Protein AF-A0A3C1S6D3-F1 (afdb_monomer_lite)

Radius of gyration: 15.64 Å; chains: 1; bounding box: 43×34×38 Å

Sequence (122 aa):
MTETNISRMVIAMLHTGQSLKSSDIAGSLSQSLGWPVSVRDISAILSKISDKSKCDLGYFIVKVRQGNAFIYGLAKEALLLSEDQVYELTLKTGGYTLNQAISDFPELAQYIPRTPAPKFKI

Structure (mmCIF, N/CA/C/O backbone):
data_AF-A0A3C1S6D3-F1
#
_entry.id   AF-A0A3C1S6D3-F1
#
loop_
_atom_site.group_PDB
_atom_site.id
_atom_site.type_symbol
_atom_site.label_atom_id
_atom_site.label_alt_id
_atom_site.label_comp_id
_atom_site.label_asym_id
_atom_site.label_entity_id
_atom_site.label_seq_id
_atom_site.pdbx_PDB_ins_code
_atom_site.Cartn_x
_atom_site.Cartn_y
_atom_site.Cartn_z
_atom_site.occupancy
_atom_site.B_iso_or_equiv
_atom_site.auth_seq_id
_atom_site.auth_comp_id
_atom_site.auth_asym_id
_atom_site.auth_atom_id
_atom_site.pdbx_PDB_model_num
ATOM 1 N N . MET A 1 1 ? -5.249 -8.713 -17.618 1.00 44.81 1 MET A N 1
ATOM 2 C CA . MET A 1 1 ? -4.901 -9.414 -16.357 1.00 44.81 1 MET A CA 1
ATOM 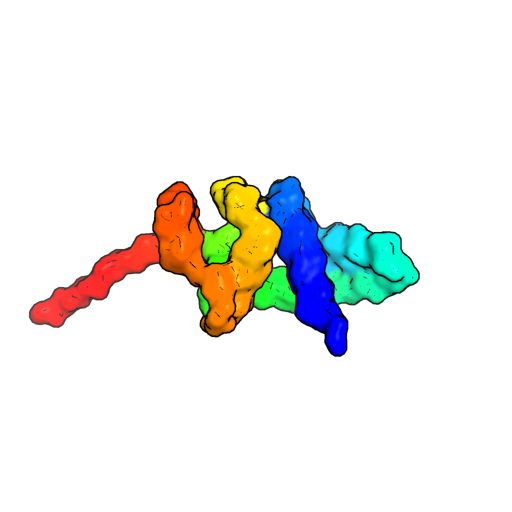3 C C . MET A 1 1 ? -3.596 -8.876 -15.741 1.00 44.81 1 MET A C 1
ATOM 5 O O . MET A 1 1 ? -2.831 -9.644 -15.182 1.00 44.81 1 MET A O 1
ATOM 9 N N . THR A 1 2 ? -3.305 -7.572 -15.817 1.00 59.53 2 THR A N 1
ATOM 10 C CA . THR A 1 2 ? -1.947 -7.043 -15.543 1.00 59.53 2 THR A CA 1
ATOM 11 C C . THR A 1 2 ? -1.883 -6.041 -14.384 1.00 59.53 2 THR A C 1
ATOM 13 O O . THR A 1 2 ? -0.942 -6.084 -13.601 1.00 59.53 2 THR A O 1
ATOM 16 N N . GLU A 1 3 ? -2.896 -5.192 -14.193 1.00 59.16 3 GLU A N 1
ATOM 17 C CA . GLU A 1 3 ? -2.851 -4.122 -13.175 1.00 59.16 3 GLU A CA 1
ATOM 18 C C . GLU A 1 3 ? -3.002 -4.637 -11.730 1.00 59.16 3 GLU A C 1
ATOM 20 O O . GLU A 1 3 ? -2.287 -4.199 -10.827 1.00 59.16 3 GLU A O 1
ATOM 25 N N . THR A 1 4 ? -3.894 -5.608 -11.508 1.00 63.19 4 THR A N 1
ATOM 26 C CA . THR A 1 4 ? -4.149 -6.207 -10.185 1.00 63.19 4 THR A CA 1
ATOM 27 C C . THR A 1 4 ? -2.922 -6.942 -9.645 1.00 63.19 4 THR A C 1
ATOM 29 O O . THR A 1 4 ? -2.642 -6.888 -8.451 1.00 63.19 4 THR A O 1
ATOM 32 N N . ASN A 1 5 ? -2.157 -7.584 -10.533 1.00 84.69 5 ASN A N 1
ATOM 33 C CA . ASN A 1 5 ? -0.953 -8.319 -10.160 1.00 84.69 5 ASN A CA 1
ATOM 34 C C . ASN A 1 5 ? 0.165 -7.352 -9.730 1.00 84.69 5 ASN A C 1
ATOM 36 O O . ASN A 1 5 ? 0.683 -7.476 -8.624 1.00 84.69 5 ASN A O 1
ATOM 40 N N . ILE A 1 6 ? 0.428 -6.306 -10.525 1.00 90.88 6 ILE A N 1
ATOM 41 C CA . ILE A 1 6 ? 1.425 -5.278 -10.186 1.00 90.88 6 ILE A CA 1
ATOM 42 C C . ILE A 1 6 ? 1.042 -4.540 -8.898 1.00 90.88 6 ILE A C 1
ATOM 44 O O . ILE A 1 6 ? 1.903 -4.310 -8.056 1.00 90.88 6 ILE A O 1
ATOM 48 N N . SER A 1 7 ? -0.237 -4.207 -8.698 1.00 91.75 7 SER A N 1
ATOM 49 C CA . SER A 1 7 ? -0.684 -3.535 -7.467 1.00 91.75 7 SER A CA 1
ATOM 50 C C . SER A 1 7 ? -0.379 -4.363 -6.217 1.00 91.75 7 SER A C 1
ATOM 52 O O . SER A 1 7 ? 0.114 -3.817 -5.232 1.00 91.75 7 SER A O 1
ATOM 54 N N . ARG A 1 8 ? -0.602 -5.682 -6.274 1.00 93.81 8 ARG A N 1
ATOM 55 C CA . ARG A 1 8 ? -0.267 -6.591 -5.171 1.00 93.81 8 ARG A CA 1
ATOM 56 C C . ARG A 1 8 ? 1.240 -6.658 -4.932 1.00 93.81 8 ARG A C 1
ATOM 58 O O . ARG A 1 8 ? 1.665 -6.547 -3.792 1.00 93.81 8 ARG A O 1
ATOM 65 N N . MET A 1 9 ? 2.049 -6.707 -5.991 1.00 95.12 9 MET A N 1
ATOM 66 C CA . MET A 1 9 ? 3.512 -6.665 -5.862 1.00 95.12 9 MET A CA 1
ATOM 67 C C . MET A 1 9 ? 4.021 -5.341 -5.266 1.00 95.12 9 MET A C 1
ATOM 69 O O . MET A 1 9 ? 4.943 -5.350 -4.456 1.00 95.12 9 MET A O 1
ATOM 73 N N . VAL A 1 10 ? 3.420 -4.199 -5.625 1.00 96.12 10 VAL A N 1
ATOM 74 C CA . VAL A 1 10 ? 3.735 -2.894 -5.010 1.00 96.12 10 VAL A CA 1
ATOM 75 C C . VAL A 1 10 ? 3.452 -2.934 -3.510 1.00 96.12 10 VAL A C 1
ATOM 77 O O . VAL A 1 10 ? 4.274 -2.481 -2.718 1.00 96.12 10 VAL A O 1
ATOM 80 N N . ILE A 1 11 ? 2.306 -3.487 -3.117 1.00 95.38 11 ILE A N 1
ATOM 81 C CA . ILE A 1 11 ? 1.915 -3.612 -1.711 1.00 95.38 11 ILE A CA 1
ATOM 82 C C . ILE A 1 11 ? 2.872 -4.541 -0.963 1.00 95.38 11 ILE A C 1
ATOM 84 O O . ILE A 1 11 ? 3.356 -4.152 0.095 1.00 95.38 11 ILE A O 1
ATOM 88 N N . ALA A 1 12 ? 3.224 -5.689 -1.546 1.00 95.31 12 ALA A N 1
ATOM 89 C CA . ALA A 1 12 ? 4.218 -6.609 -0.998 1.00 95.31 12 ALA A CA 1
ATOM 90 C C . ALA A 1 12 ? 5.568 -5.911 -0.760 1.00 95.31 12 ALA A C 1
ATOM 92 O O . ALA A 1 12 ? 6.174 -6.052 0.300 1.00 95.31 12 ALA A O 1
ATOM 93 N N . MET A 1 13 ? 6.015 -5.073 -1.703 1.00 96.25 13 MET A N 1
ATOM 94 C CA . MET A 1 13 ? 7.237 -4.284 -1.526 1.00 96.25 13 MET A CA 1
ATOM 95 C C . MET A 1 13 ? 7.141 -3.296 -0.358 1.00 96.25 13 MET A C 1
ATOM 97 O O . MET A 1 13 ? 8.089 -3.187 0.414 1.00 96.25 13 MET A O 1
ATOM 101 N N . LEU A 1 14 ? 6.018 -2.592 -0.192 1.00 96.38 14 LEU A N 1
ATOM 102 C CA . LEU A 1 14 ? 5.825 -1.688 0.951 1.00 96.38 14 LEU A CA 1
ATOM 103 C C . LEU A 1 14 ? 5.707 -2.449 2.280 1.00 96.38 14 LEU A C 1
ATOM 105 O O . LEU A 1 14 ? 6.154 -1.955 3.315 1.00 96.38 14 LEU A O 1
ATOM 109 N N . HIS A 1 15 ? 5.145 -3.659 2.248 1.00 96.56 15 HIS A N 1
ATOM 110 C CA . HIS A 1 15 ? 4.989 -4.541 3.407 1.00 96.56 15 HIS A CA 1
ATOM 111 C C . HIS A 1 15 ? 6.324 -5.066 3.953 1.00 96.56 15 HIS A C 1
ATOM 113 O O . HIS A 1 15 ? 6.416 -5.417 5.123 1.00 96.56 15 HIS A O 1
ATOM 119 N N . THR A 1 16 ? 7.410 -4.987 3.178 1.00 95.12 16 THR A N 1
ATOM 120 C CA . THR A 1 16 ? 8.773 -5.222 3.698 1.00 95.12 16 THR A CA 1
ATOM 121 C C . THR A 1 16 ? 9.218 -4.195 4.752 1.00 95.12 16 THR A C 1
ATOM 123 O O . THR A 1 16 ? 10.276 -4.351 5.361 1.00 95.12 16 THR A O 1
ATOM 126 N N . GLY A 1 17 ? 8.453 -3.113 4.947 1.00 93.38 17 GLY A N 1
ATOM 127 C CA . GLY A 1 17 ? 8.789 -2.001 5.838 1.00 93.38 17 GLY A CA 1
ATOM 128 C C . GLY A 1 17 ? 9.748 -0.984 5.217 1.00 93.38 17 GLY A C 1
ATOM 129 O O . GLY A 1 17 ? 10.087 0.017 5.853 1.00 93.38 17 GLY A O 1
ATOM 130 N N . GLN A 1 18 ? 10.183 -1.199 3.973 1.00 93.56 18 GLN A N 1
ATOM 131 C CA . GLN A 1 18 ? 11.031 -0.251 3.264 1.00 93.56 18 GLN A CA 1
ATOM 132 C C . GLN A 1 18 ? 10.241 0.973 2.796 1.00 93.56 18 GLN A C 1
ATOM 134 O O . GLN A 1 18 ? 9.099 0.893 2.348 1.00 93.56 18 GLN A O 1
ATOM 139 N N . SER A 1 19 ? 10.897 2.127 2.872 1.00 94.12 19 SER A N 1
ATOM 140 C CA . SER A 1 19 ? 10.393 3.379 2.318 1.00 94.12 19 SER A CA 1
ATOM 141 C C . SER A 1 19 ? 11.000 3.590 0.930 1.00 94.12 19 SER A C 1
ATOM 143 O O . SER A 1 19 ? 12.208 3.783 0.808 1.00 94.12 19 SER A O 1
ATOM 145 N N . LEU A 1 20 ? 10.172 3.540 -0.113 1.00 96.31 20 LEU A N 1
ATOM 146 C CA . LEU A 1 20 ? 10.600 3.433 -1.509 1.00 96.31 20 LEU A CA 1
ATOM 147 C C . LEU A 1 20 ? 10.007 4.544 -2.384 1.00 96.31 20 LEU A C 1
ATOM 149 O O . LEU A 1 20 ? 8.877 4.996 -2.177 1.00 96.31 20 LEU A O 1
ATOM 153 N N . LYS A 1 21 ? 10.751 4.981 -3.405 1.00 97.12 21 LYS A N 1
ATOM 154 C CA . LYS A 1 21 ? 10.212 5.818 -4.487 1.00 97.12 21 LYS A CA 1
ATOM 155 C C . LYS A 1 21 ? 9.535 4.944 -5.539 1.00 97.12 21 LYS A C 1
ATOM 157 O O . LYS A 1 21 ? 9.822 3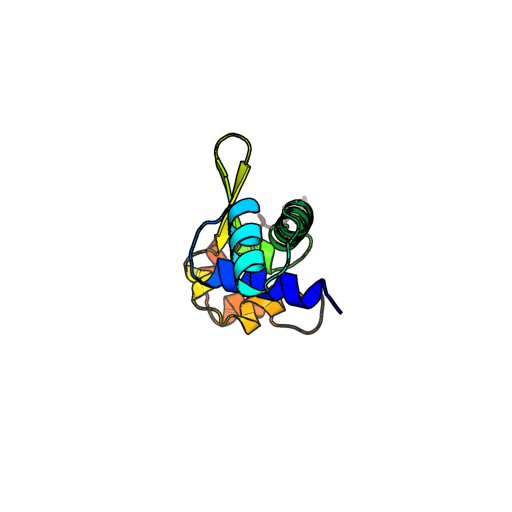.755 -5.674 1.00 97.12 21 LYS A O 1
ATOM 162 N N . SER A 1 22 ? 8.695 5.561 -6.370 1.00 96.50 22 SER A N 1
ATOM 163 C CA . SER A 1 22 ? 8.094 4.871 -7.519 1.0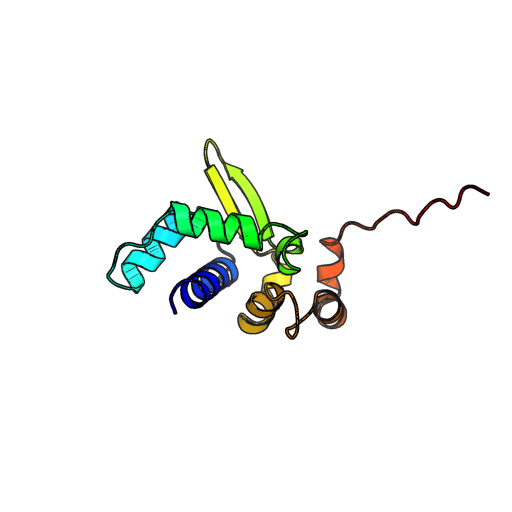0 96.50 22 SER A CA 1
ATOM 164 C C . SER A 1 22 ? 9.136 4.332 -8.506 1.00 96.50 22 SER A C 1
ATOM 166 O O . SER A 1 22 ? 8.915 3.278 -9.096 1.00 96.50 22 SER A O 1
ATOM 168 N N . SER A 1 23 ? 10.280 5.011 -8.656 1.00 96.56 23 SER A N 1
ATOM 169 C CA . SER A 1 23 ? 11.416 4.538 -9.460 1.00 96.56 23 SER A CA 1
ATOM 170 C C . SER A 1 23 ? 12.049 3.266 -8.903 1.00 96.56 23 SER A C 1
ATOM 172 O O . SER A 1 23 ? 12.391 2.375 -9.674 1.00 96.56 23 SER A O 1
ATOM 174 N N . ASP A 1 24 ? 12.175 3.172 -7.580 1.00 96.94 24 ASP A N 1
ATOM 175 C CA . ASP A 1 24 ? 12.853 2.060 -6.906 1.00 96.94 24 ASP A CA 1
ATOM 176 C C . ASP A 1 24 ? 12.004 0.788 -7.012 1.00 96.94 24 ASP A C 1
ATOM 178 O O . ASP A 1 24 ? 12.502 -0.287 -7.351 1.00 96.94 24 ASP A O 1
ATOM 182 N N . ILE A 1 25 ? 10.691 0.941 -6.812 1.00 97.12 25 ILE A N 1
ATOM 183 C CA . ILE A 1 25 ? 9.706 -0.128 -6.997 1.00 97.12 25 ILE A CA 1
ATOM 184 C C . ILE A 1 25 ? 9.680 -0.576 -8.461 1.00 97.12 25 ILE A C 1
ATOM 186 O O . ILE A 1 25 ? 9.803 -1.764 -8.738 1.00 97.12 25 ILE A O 1
ATOM 190 N N . ALA A 1 26 ? 9.578 0.355 -9.415 1.00 97.25 26 ALA A N 1
ATOM 191 C CA . ALA A 1 26 ? 9.570 0.011 -10.836 1.00 97.25 26 ALA A CA 1
ATOM 192 C C . ALA A 1 26 ? 10.849 -0.730 -11.259 1.00 97.25 26 ALA A C 1
ATOM 194 O O . ALA A 1 26 ? 10.764 -1.722 -11.981 1.00 97.25 26 ALA A O 1
ATOM 195 N N . GLY A 1 27 ? 12.021 -0.292 -10.785 1.00 97.38 27 GLY A N 1
ATOM 196 C CA . GLY A 1 27 ? 13.295 -0.964 -11.045 1.00 97.38 27 GLY A CA 1
ATOM 197 C C . GLY A 1 27 ? 13.330 -2.384 -10.480 1.00 97.38 27 GLY A C 1
ATOM 198 O O . GLY A 1 27 ? 13.631 -3.327 -11.210 1.00 97.38 27 GLY A O 1
ATOM 199 N N . SER A 1 28 ? 12.934 -2.547 -9.216 1.00 96.06 28 SER A N 1
ATOM 200 C CA 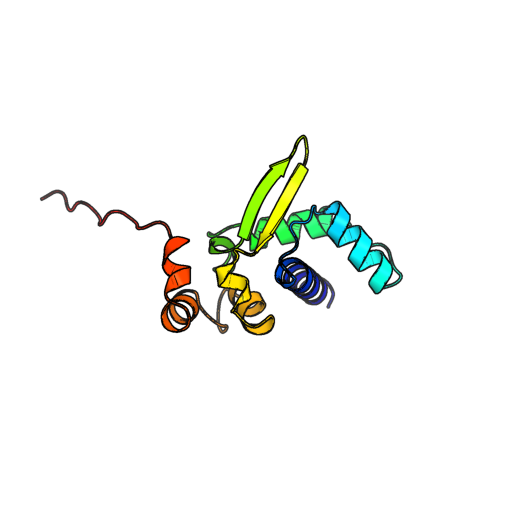. SER A 1 28 ? 12.909 -3.850 -8.535 1.00 96.06 28 SER A CA 1
ATOM 201 C C . SER A 1 28 ? 11.944 -4.831 -9.206 1.00 96.06 28 SER A C 1
ATOM 203 O O . SER A 1 28 ? 12.289 -5.987 -9.453 1.00 96.06 28 SER A O 1
ATOM 205 N N . LEU A 1 29 ? 10.747 -4.364 -9.571 1.00 95.06 29 LEU A N 1
ATOM 206 C CA . LEU A 1 29 ? 9.766 -5.179 -10.286 1.00 95.06 29 LEU A CA 1
ATOM 207 C C . LEU A 1 29 ? 10.232 -5.517 -11.702 1.00 95.06 29 LEU A C 1
ATOM 209 O O . LEU A 1 29 ? 10.058 -6.652 -12.129 1.00 95.06 29 LEU A O 1
ATOM 213 N N . SER A 1 30 ? 10.868 -4.578 -12.409 1.00 95.81 30 SER A N 1
ATOM 214 C CA . SER A 1 30 ? 11.415 -4.851 -13.745 1.00 95.81 30 SER A CA 1
ATOM 215 C C . SER A 1 30 ? 12.482 -5.942 -13.706 1.00 95.81 30 SER A C 1
ATOM 217 O O . SER A 1 30 ? 12.499 -6.825 -14.561 1.00 95.81 30 SER A O 1
ATOM 219 N N . GLN A 1 31 ? 13.353 -5.903 -12.692 1.00 94.75 31 GLN A N 1
ATOM 220 C CA . GLN A 1 31 ? 14.383 -6.916 -12.485 1.00 94.75 31 GLN A CA 1
ATOM 221 C C . GLN A 1 31 ? 13.777 -8.286 -12.158 1.00 94.75 31 GLN A C 1
ATOM 223 O O . GLN A 1 31 ? 14.221 -9.290 -12.706 1.00 94.75 31 GLN A O 1
ATOM 228 N N . SER A 1 32 ? 12.760 -8.324 -11.294 1.00 92.75 32 SER A N 1
ATOM 229 C CA . SER A 1 32 ? 12.086 -9.564 -10.887 1.00 92.75 32 SER A CA 1
ATOM 230 C C . SER A 1 32 ? 11.284 -10.204 -12.027 1.00 92.75 32 SER A C 1
ATOM 232 O O . SER A 1 32 ? 11.313 -11.418 -12.211 1.00 92.75 32 SER A O 1
ATOM 234 N N . LEU A 1 33 ? 10.592 -9.388 -12.826 1.00 91.25 33 LEU A N 1
ATOM 235 C CA . LEU A 1 33 ? 9.721 -9.857 -13.905 1.00 91.25 33 LEU A CA 1
ATOM 236 C C . LEU A 1 33 ? 10.470 -10.136 -15.217 1.00 91.25 33 LEU A C 1
ATOM 238 O O . LEU A 1 33 ? 9.967 -10.866 -16.064 1.00 91.25 33 LEU A O 1
ATOM 242 N N . GLY A 1 34 ? 11.659 -9.559 -15.410 1.00 93.56 34 GLY A N 1
ATOM 243 C CA . GLY A 1 34 ? 12.427 -9.697 -16.651 1.00 93.56 34 GLY A CA 1
ATOM 244 C C . GLY A 1 34 ? 11.922 -8.825 -17.808 1.00 93.56 34 GLY A C 1
ATOM 245 O O . GLY A 1 34 ? 12.386 -8.980 -18.937 1.00 93.56 34 GLY A O 1
ATOM 246 N N . TRP A 1 35 ? 11.001 -7.891 -17.551 1.00 92.06 35 TRP A N 1
ATOM 247 C CA . TRP A 1 35 ? 10.543 -6.891 -18.521 1.00 92.06 35 TRP A CA 1
ATOM 248 C C . TRP A 1 35 ? 10.380 -5.506 -17.878 1.00 92.06 35 TRP A C 1
ATOM 250 O O . TRP A 1 35 ? 10.162 -5.413 -16.670 1.00 92.06 35 TRP A O 1
ATOM 260 N N . PRO A 1 36 ? 10.444 -4.409 -18.658 1.00 94.44 36 PRO A N 1
ATOM 261 C CA . PRO A 1 36 ? 10.318 -3.060 -18.113 1.00 94.44 36 PRO A CA 1
ATOM 262 C C . PRO A 1 36 ? 8.940 -2.785 -17.497 1.00 94.44 36 PRO A C 1
ATOM 264 O O . PRO A 1 36 ? 7.907 -2.944 -18.148 1.00 94.44 36 PRO A O 1
ATOM 267 N N . VAL A 1 37 ? 8.933 -2.294 -16.258 1.00 94.31 37 VAL A N 1
ATOM 268 C CA . VAL A 1 37 ? 7.755 -1.786 -15.545 1.00 94.31 37 VAL A CA 1
ATOM 269 C C . VAL A 1 37 ? 7.782 -0.257 -15.544 1.00 94.31 37 VAL A C 1
ATOM 271 O O . VAL A 1 37 ? 8.782 0.376 -15.209 1.00 94.31 37 VAL A O 1
ATOM 274 N N . SER A 1 38 ? 6.662 0.359 -15.919 1.00 95.88 38 SER A N 1
ATOM 275 C CA . SER A 1 38 ? 6.529 1.814 -16.043 1.00 95.88 38 SER A CA 1
ATOM 276 C C . SER A 1 38 ? 6.523 2.512 -14.677 1.00 95.88 38 SER A C 1
ATOM 278 O O . SER A 1 38 ? 5.636 2.297 -13.853 1.00 95.88 38 SER A O 1
ATOM 280 N N . VAL A 1 39 ? 7.456 3.450 -14.465 1.00 96.88 39 VAL A N 1
ATOM 281 C CA . VAL A 1 39 ? 7.479 4.328 -13.273 1.00 96.88 39 VAL A CA 1
ATOM 282 C C . VAL A 1 39 ? 6.191 5.149 -13.154 1.00 96.88 39 VAL A C 1
ATOM 284 O O . VAL A 1 39 ? 5.722 5.423 -12.044 1.00 96.88 39 VAL A O 1
ATOM 287 N N . ARG A 1 40 ? 5.598 5.547 -14.289 1.00 95.50 40 ARG A N 1
ATOM 288 C CA . ARG A 1 40 ? 4.325 6.281 -14.318 1.00 95.50 40 ARG A CA 1
ATOM 289 C C . ARG A 1 40 ? 3.194 5.418 -13.760 1.00 95.50 40 ARG A C 1
ATOM 291 O O . ARG A 1 40 ? 2.409 5.920 -12.961 1.00 95.50 40 ARG A O 1
ATOM 298 N N . ASP A 1 41 ? 3.153 4.142 -14.124 1.00 94.62 41 ASP A N 1
ATOM 299 C CA . ASP A 1 41 ? 2.091 3.221 -13.705 1.00 94.62 41 ASP A CA 1
ATOM 300 C C . ASP A 1 41 ? 2.214 2.927 -12.208 1.00 94.62 41 ASP A C 1
ATOM 302 O O . ASP A 1 41 ? 1.235 3.036 -11.472 1.00 94.62 41 ASP A O 1
ATOM 306 N N . ILE A 1 42 ? 3.439 2.698 -11.721 1.00 96.88 42 ILE A N 1
ATOM 307 C CA . ILE A 1 42 ? 3.712 2.575 -10.282 1.00 96.88 42 ILE A CA 1
ATOM 308 C C . ILE A 1 42 ? 3.305 3.847 -9.532 1.00 96.88 42 ILE A C 1
ATOM 310 O O . ILE A 1 42 ? 2.686 3.777 -8.472 1.00 96.88 42 ILE A O 1
ATOM 314 N N . SER A 1 43 ? 3.588 5.026 -10.089 1.00 95.62 43 SER A N 1
ATOM 315 C CA . SER A 1 43 ? 3.178 6.299 -9.483 1.00 95.62 43 SER A CA 1
ATOM 316 C C . SER A 1 43 ? 1.653 6.447 -9.414 1.00 95.62 43 SER A C 1
ATOM 318 O O . SER A 1 43 ? 1.140 6.988 -8.432 1.00 95.62 43 SER A O 1
ATOM 320 N N . ALA A 1 44 ? 0.919 5.951 -10.414 1.00 95.25 44 ALA A N 1
ATOM 321 C CA . ALA A 1 44 ? -0.542 5.936 -10.412 1.00 95.25 44 ALA A CA 1
ATOM 322 C C . ALA A 1 44 ? -1.099 4.973 -9.348 1.00 95.25 44 ALA A C 1
ATOM 324 O O . ALA A 1 44 ? -1.989 5.360 -8.588 1.00 95.25 44 ALA A O 1
ATOM 325 N N . ILE A 1 45 ? -0.524 3.770 -9.228 1.00 95.75 45 ILE A N 1
ATOM 326 C CA . ILE A 1 45 ? -0.883 2.791 -8.188 1.00 95.75 45 ILE A CA 1
ATOM 327 C C . ILE A 1 45 ? -0.648 3.388 -6.798 1.00 95.75 45 ILE A C 1
ATOM 329 O O . ILE A 1 45 ? -1.574 3.433 -5.992 1.00 95.75 45 ILE A O 1
ATOM 333 N N . LEU A 1 46 ? 0.549 3.926 -6.537 1.00 96.56 46 LEU A N 1
ATOM 334 C CA . LEU A 1 46 ? 0.897 4.559 -5.259 1.00 96.56 46 LEU A CA 1
ATOM 335 C C . LEU A 1 46 ? -0.028 5.733 -4.927 1.00 96.56 46 LEU A C 1
ATOM 337 O O . LEU A 1 46 ? -0.449 5.891 -3.783 1.00 96.56 46 LEU A O 1
ATOM 341 N N . SER A 1 47 ? -0.392 6.542 -5.925 1.00 95.00 47 SER A N 1
ATOM 342 C CA . SER A 1 47 ? -1.343 7.645 -5.739 1.00 95.00 47 SER A CA 1
ATOM 343 C C . SER A 1 47 ? -2.726 7.144 -5.328 1.00 95.00 47 SER A C 1
ATOM 345 O O . SER A 1 47 ? -3.349 7.749 -4.464 1.00 95.00 47 SER A O 1
ATOM 347 N N . LYS A 1 48 ? -3.189 6.032 -5.907 1.00 94.50 48 LYS A N 1
ATOM 348 C CA . LYS A 1 48 ? -4.481 5.420 -5.581 1.00 94.50 48 LYS A CA 1
ATOM 349 C C . LYS A 1 48 ? -4.484 4.794 -4.186 1.00 94.50 48 LYS A C 1
ATOM 351 O O . LYS A 1 48 ? -5.408 5.061 -3.428 1.00 94.50 48 LYS A O 1
ATOM 356 N N . ILE A 1 49 ? -3.471 3.994 -3.842 1.00 94.81 49 ILE A N 1
ATOM 357 C CA . ILE A 1 49 ? -3.441 3.266 -2.559 1.00 94.81 49 ILE A CA 1
ATOM 358 C C . ILE A 1 49 ? -3.083 4.156 -1.363 1.00 94.81 49 ILE A C 1
ATOM 360 O O . ILE A 1 49 ? -3.378 3.795 -0.233 1.00 94.81 49 ILE A O 1
ATOM 364 N N . SER A 1 50 ? -2.460 5.318 -1.600 1.00 95.06 50 SER A N 1
ATOM 365 C CA . SER A 1 50 ? -2.176 6.317 -0.554 1.00 95.06 50 SER A CA 1
ATOM 366 C C . SER A 1 50 ? -3.321 7.308 -0.318 1.00 95.06 50 SER A C 1
ATOM 368 O O . SER A 1 50 ? -3.235 8.150 0.575 1.00 95.06 50 SER A O 1
ATOM 370 N N . ASP A 1 51 ? -4.394 7.235 -1.109 1.00 94.06 51 ASP A N 1
ATOM 371 C CA . ASP A 1 51 ? -5.553 8.111 -0.979 1.00 94.06 51 ASP A CA 1
ATOM 372 C C . ASP A 1 51 ? -6.632 7.448 -0.112 1.00 94.06 51 ASP A C 1
ATOM 374 O O . ASP A 1 51 ? -7.339 6.533 -0.537 1.00 94.06 51 ASP A O 1
ATOM 378 N N . LYS A 1 52 ? -6.793 7.973 1.106 1.00 92.56 52 LYS A N 1
ATOM 379 C CA . LYS A 1 52 ? -7.784 7.527 2.103 1.00 92.56 52 LYS A CA 1
ATOM 380 C C . LYS A 1 52 ? -9.229 7.610 1.599 1.00 92.56 52 LYS A C 1
ATOM 382 O O . LYS A 1 52 ? -10.101 6.929 2.118 1.00 92.56 52 LYS A O 1
ATOM 387 N N . SER A 1 53 ? -9.503 8.456 0.602 1.00 90.69 53 SER A N 1
ATOM 388 C CA . SER A 1 53 ? -10.829 8.554 -0.024 1.00 90.69 53 SER A CA 1
ATOM 389 C C . SER A 1 53 ? -11.092 7.449 -1.053 1.00 90.69 53 SER A C 1
ATOM 391 O O . SER A 1 53 ? -12.221 7.293 -1.524 1.00 90.69 53 SER A O 1
ATOM 393 N N . LYS A 1 54 ? -10.056 6.698 -1.450 1.00 91.38 54 LYS A N 1
ATOM 394 C CA . LYS A 1 54 ? -10.135 5.647 -2.473 1.00 91.38 54 LYS A CA 1
ATOM 395 C C . LYS A 1 54 ? -10.148 4.248 -1.878 1.00 91.38 54 LYS A C 1
ATOM 397 O O . LYS A 1 54 ? -10.829 3.397 -2.454 1.00 91.38 54 LYS A O 1
ATOM 402 N N . CYS A 1 55 ? -9.413 4.026 -0.791 1.00 93.25 55 CYS A N 1
ATOM 403 C CA . CYS A 1 55 ? -9.366 2.755 -0.077 1.00 93.25 55 CYS A CA 1
ATOM 404 C C . CYS A 1 55 ? -8.825 2.903 1.352 1.00 93.25 55 CYS A C 1
ATOM 406 O O . CYS A 1 55 ? -8.085 3.843 1.655 1.00 93.25 55 CYS A O 1
ATOM 408 N N . ASP A 1 56 ? -9.129 1.914 2.191 1.00 95.19 56 ASP A N 1
ATOM 409 C CA . ASP A 1 56 ? -8.777 1.893 3.612 1.00 95.19 56 ASP A CA 1
ATOM 410 C C . ASP A 1 56 ? -7.262 1.821 3.847 1.00 95.19 56 ASP A C 1
ATOM 412 O O . ASP A 1 56 ? -6.752 2.440 4.782 1.00 95.19 56 ASP A O 1
ATOM 416 N N . LEU A 1 57 ? -6.508 1.170 2.950 1.00 95.75 57 LEU A N 1
ATOM 417 C CA . LEU A 1 57 ? -5.042 1.131 3.036 1.00 95.75 57 LEU A CA 1
ATOM 418 C C . LEU A 1 57 ? -4.424 2.540 3.067 1.00 95.75 57 LEU A C 1
ATOM 420 O O . LEU A 1 57 ? -3.376 2.746 3.678 1.00 95.75 57 LEU A O 1
ATOM 424 N N . GLY A 1 58 ? -5.097 3.536 2.481 1.00 95.50 58 GLY A N 1
ATOM 425 C CA . GLY A 1 58 ? -4.629 4.919 2.452 1.00 95.50 58 GLY A CA 1
ATOM 426 C C . GLY A 1 58 ? -4.458 5.551 3.835 1.00 95.50 58 GLY A C 1
ATOM 427 O O . GLY A 1 58 ? -3.698 6.510 3.967 1.00 95.50 58 GLY A O 1
ATOM 428 N N . TYR A 1 59 ? -5.103 5.019 4.879 1.00 95.50 59 TYR A N 1
ATOM 429 C CA . TYR A 1 59 ? -4.857 5.453 6.258 1.00 95.50 59 TYR A CA 1
ATOM 430 C C . TYR A 1 59 ? -3.479 5.033 6.777 1.00 95.50 59 TYR A C 1
ATOM 432 O O . TYR A 1 59 ? -2.917 5.728 7.620 1.00 95.50 59 TYR A O 1
ATOM 440 N N . PHE A 1 60 ? -2.920 3.942 6.255 1.00 96.50 60 PHE A N 1
ATOM 441 C CA . PHE A 1 60 ? -1.686 3.338 6.752 1.00 96.50 60 PHE A CA 1
ATOM 442 C C . PHE A 1 60 ? -0.474 3.592 5.853 1.00 96.50 60 PHE A C 1
ATOM 444 O O . PHE A 1 60 ? 0.644 3.245 6.224 1.00 96.50 60 PHE A O 1
ATOM 451 N N . ILE A 1 61 ? -0.654 4.219 4.687 1.00 96.19 61 ILE A N 1
ATOM 452 C CA . ILE A 1 61 ? 0.465 4.608 3.825 1.00 96.19 61 ILE A CA 1
ATOM 453 C C . ILE A 1 61 ? 1.096 5.909 4.322 1.00 96.19 61 ILE A C 1
ATOM 455 O O . ILE A 1 61 ? 0.463 6.965 4.384 1.00 96.19 61 ILE A O 1
ATOM 459 N N . VAL A 1 62 ? 2.395 5.846 4.596 1.00 94.88 62 VAL A N 1
ATOM 460 C CA . VAL A 1 62 ? 3.225 7.005 4.913 1.00 94.88 62 VAL A CA 1
ATOM 461 C C . VAL A 1 62 ? 3.779 7.576 3.612 1.00 94.88 62 VAL A C 1
ATOM 463 O O . VAL A 1 62 ? 4.450 6.882 2.852 1.00 94.88 62 VAL A O 1
ATOM 466 N N . LYS A 1 63 ? 3.508 8.858 3.354 1.00 93.50 63 LYS A N 1
ATOM 467 C CA . LYS A 1 63 ? 3.962 9.577 2.158 1.00 93.50 63 LYS A CA 1
ATOM 468 C C . LYS A 1 63 ? 4.762 10.810 2.558 1.00 93.50 63 LYS A C 1
ATOM 470 O O . LYS A 1 63 ? 4.207 11.748 3.128 1.00 93.50 63 LYS A O 1
ATOM 475 N N . VAL A 1 64 ? 6.046 10.842 2.205 1.00 93.69 64 VAL A N 1
ATOM 476 C CA . VAL A 1 64 ? 6.956 11.951 2.535 1.00 93.69 64 VAL A CA 1
ATOM 477 C C . VAL A 1 64 ? 7.573 12.518 1.263 1.00 93.69 64 VAL A C 1
ATOM 479 O O . VAL A 1 64 ? 8.027 11.778 0.391 1.00 93.69 64 VAL A O 1
ATOM 482 N N . ARG A 1 65 ? 7.590 13.847 1.130 1.00 92.88 65 ARG A N 1
ATOM 483 C CA . ARG A 1 65 ? 8.259 14.509 0.004 1.00 92.88 65 ARG A CA 1
ATOM 484 C C . ARG A 1 65 ? 9.769 14.539 0.245 1.00 92.88 65 ARG A C 1
ATOM 486 O O . ARG A 1 65 ? 10.214 15.075 1.252 1.00 92.88 65 ARG A O 1
ATOM 493 N N . GLN A 1 66 ? 10.544 14.015 -0.701 1.00 92.44 66 GLN A N 1
ATOM 494 C CA . GLN A 1 66 ? 12.005 14.075 -0.704 1.00 92.44 66 GLN A CA 1
ATOM 495 C C . GLN A 1 66 ? 12.477 14.706 -2.019 1.00 92.44 66 GLN A C 1
ATOM 497 O O . GLN A 1 66 ? 12.484 14.067 -3.074 1.00 92.44 66 GLN A O 1
ATOM 502 N N . GLY A 1 67 ? 12.848 15.987 -1.962 1.00 91.44 67 GLY A N 1
ATOM 503 C CA . GLY A 1 67 ? 13.229 16.760 -3.145 1.00 91.44 67 GLY A CA 1
ATOM 504 C C . GLY A 1 67 ? 12.078 16.876 -4.150 1.00 91.44 67 GLY A C 1
ATOM 505 O O . GLY A 1 67 ? 11.004 17.392 -3.832 1.00 91.44 67 GLY A O 1
ATOM 506 N N . ASN A 1 68 ? 12.302 16.394 -5.374 1.00 89.88 68 ASN A N 1
ATOM 507 C CA . ASN A 1 68 ? 11.309 16.384 -6.451 1.00 89.88 68 ASN A CA 1
ATOM 508 C C . ASN A 1 68 ? 10.398 15.140 -6.451 1.00 89.88 68 ASN A C 1
ATOM 510 O O . ASN A 1 68 ? 9.459 15.093 -7.244 1.00 89.88 68 ASN A O 1
ATOM 514 N N . ALA A 1 69 ? 10.636 14.166 -5.569 1.00 90.19 69 ALA A N 1
ATOM 515 C CA . ALA A 1 69 ? 9.910 12.901 -5.524 1.00 90.19 69 ALA A CA 1
ATOM 516 C C . ALA A 1 69 ? 9.166 12.700 -4.193 1.00 90.19 69 ALA A C 1
ATOM 518 O O . ALA A 1 69 ? 9.369 13.425 -3.217 1.00 90.19 69 ALA A O 1
ATOM 519 N N . PHE A 1 70 ? 8.296 11.692 -4.159 1.00 93.88 70 PHE A N 1
ATOM 520 C CA . PHE A 1 70 ? 7.704 11.175 -2.928 1.00 93.88 70 PHE A CA 1
ATOM 521 C C . PHE A 1 70 ? 8.300 9.809 -2.610 1.00 93.88 70 PHE A C 1
ATOM 523 O O . PHE A 1 70 ? 8.520 9.001 -3.514 1.00 93.88 70 PHE A O 1
ATOM 530 N N . ILE A 1 71 ? 8.526 9.573 -1.325 1.00 95.94 71 ILE A N 1
ATOM 531 C CA . ILE A 1 71 ? 8.831 8.266 -0.764 1.00 95.94 71 ILE A CA 1
ATOM 532 C C . ILE A 1 71 ? 7.561 7.749 -0.098 1.00 95.94 71 ILE A C 1
ATOM 534 O O . ILE A 1 71 ? 6.867 8.504 0.593 1.00 95.94 71 ILE A O 1
ATOM 538 N N . TYR A 1 72 ? 7.273 6.476 -0.332 1.00 97.38 72 TYR A N 1
ATOM 539 C CA . TYR A 1 72 ? 6.120 5.764 0.190 1.00 97.38 72 TYR A CA 1
ATOM 540 C C . TYR A 1 72 ? 6.591 4.627 1.085 1.00 97.38 72 TYR A C 1
ATOM 542 O O . TYR A 1 72 ? 7.533 3.922 0.740 1.00 97.38 72 TYR A O 1
ATOM 550 N N . GLY A 1 73 ? 5.926 4.441 2.214 1.00 96.56 73 GLY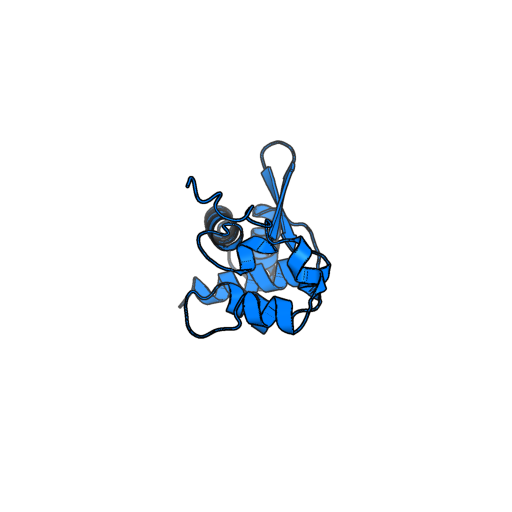 A N 1
ATOM 551 C CA . GLY A 1 73 ? 6.136 3.315 3.115 1.00 96.56 73 GLY A CA 1
ATOM 552 C C . GLY A 1 73 ? 4.818 2.891 3.745 1.00 96.56 73 GLY A C 1
ATOM 553 O O . GLY A 1 73 ? 3.814 3.600 3.635 1.00 96.56 73 GLY A O 1
ATOM 554 N N . LEU A 1 74 ? 4.827 1.745 4.414 1.00 96.50 74 LEU A N 1
ATOM 555 C CA . LEU A 1 74 ? 3.717 1.310 5.251 1.00 96.50 74 LEU A CA 1
ATOM 556 C C . LEU A 1 74 ? 3.980 1.721 6.706 1.00 96.50 74 LEU A C 1
ATOM 558 O O . LEU A 1 74 ? 5.117 1.667 7.178 1.00 96.50 74 LEU A O 1
ATOM 562 N N . ALA A 1 75 ? 2.940 2.165 7.409 1.00 95.62 75 ALA A N 1
ATOM 563 C CA . ALA A 1 75 ? 3.001 2.443 8.838 1.00 95.62 75 ALA A CA 1
ATOM 564 C C . ALA A 1 75 ? 3.504 1.212 9.603 1.00 95.62 75 ALA A C 1
ATOM 566 O O . ALA A 1 75 ? 3.151 0.081 9.272 1.00 95.62 75 ALA A O 1
ATOM 567 N N . LYS A 1 76 ? 4.313 1.436 10.643 1.00 94.50 76 LYS A N 1
ATOM 568 C CA . LYS A 1 76 ? 5.014 0.359 11.355 1.00 94.50 76 LYS A CA 1
ATOM 569 C C . LYS A 1 76 ? 4.048 -0.683 11.922 1.00 94.50 76 LYS A C 1
ATOM 571 O O . LYS A 1 76 ? 4.295 -1.874 11.804 1.00 94.50 76 LYS A O 1
ATOM 576 N N . GLU A 1 77 ? 2.949 -0.236 12.509 1.00 94.19 77 GLU A N 1
ATOM 577 C CA . GLU A 1 77 ? 1.909 -1.082 13.090 1.00 94.19 77 GLU A CA 1
ATOM 578 C C . GLU A 1 77 ? 1.136 -1.845 12.007 1.00 94.19 77 GLU A C 1
ATOM 580 O O . GLU A 1 77 ? 0.739 -2.984 12.217 1.00 94.19 77 GLU A O 1
ATOM 585 N N . ALA A 1 78 ? 0.986 -1.271 10.810 1.00 95.00 78 ALA A N 1
ATOM 586 C CA . ALA A 1 78 ? 0.329 -1.946 9.693 1.00 95.00 78 ALA A CA 1
ATOM 587 C C . ALA A 1 78 ? 1.183 -3.069 9.077 1.00 95.00 78 ALA A C 1
ATOM 589 O O . ALA A 1 78 ? 0.652 -3.871 8.315 1.00 95.00 78 ALA A O 1
ATOM 590 N N . LEU A 1 79 ? 2.467 -3.186 9.445 1.00 95.56 79 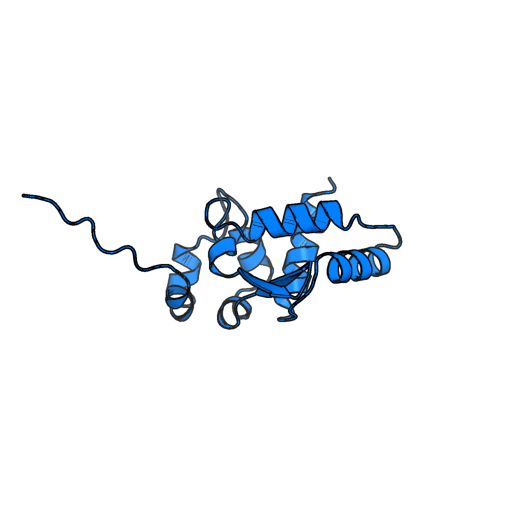LEU A N 1
ATOM 591 C CA . LEU A 1 79 ? 3.296 -4.351 9.108 1.00 95.56 79 LEU A CA 1
ATOM 592 C C . LEU A 1 79 ? 2.856 -5.624 9.853 1.00 95.56 79 LEU A C 1
ATOM 594 O O . LEU A 1 79 ? 3.248 -6.715 9.451 1.00 95.56 79 LEU A O 1
ATOM 598 N N . LEU A 1 80 ? 2.057 -5.503 10.923 1.00 94.56 80 LEU A N 1
ATOM 599 C CA . LEU A 1 80 ? 1.506 -6.649 11.661 1.00 94.56 80 LEU A CA 1
ATOM 600 C C . LEU A 1 80 ? 0.386 -7.364 10.896 1.00 94.56 80 LEU A C 1
ATOM 602 O O . LEU A 1 80 ? 0.123 -8.540 11.142 1.00 94.56 80 LEU A O 1
ATOM 606 N N . LEU A 1 81 ? -0.260 -6.662 9.963 1.00 95.94 81 LEU A N 1
ATOM 607 C CA . LEU A 1 81 ? -1.218 -7.256 9.042 1.00 95.94 81 LEU A CA 1
ATOM 608 C C . LEU A 1 81 ? -0.483 -8.205 8.092 1.00 95.94 81 LEU A C 1
ATOM 610 O O . LEU A 1 81 ? 0.628 -7.913 7.658 1.00 95.94 81 LEU A O 1
ATOM 614 N N . SER A 1 82 ? -1.107 -9.320 7.722 1.00 95.50 82 SER A N 1
ATOM 615 C CA . SER A 1 82 ? -0.599 -10.155 6.626 1.00 95.50 82 SER A CA 1
ATOM 616 C C . SER A 1 82 ? -0.637 -9.400 5.292 1.00 95.50 82 SER A C 1
ATOM 618 O O . SER A 1 82 ? -1.462 -8.505 5.108 1.00 95.50 82 SER A O 1
ATOM 620 N N . GLU A 1 83 ? 0.211 -9.781 4.331 1.00 93.88 83 GLU A N 1
ATOM 621 C CA . GLU A 1 83 ? 0.211 -9.175 2.987 1.00 93.88 83 GLU A CA 1
ATOM 622 C C . GLU A 1 83 ? -1.189 -9.201 2.345 1.00 93.88 83 GLU A C 1
ATOM 624 O O . GLU A 1 83 ? -1.612 -8.222 1.728 1.00 93.88 83 GLU A O 1
ATOM 629 N N . ASP A 1 84 ? -1.941 -10.285 2.561 1.00 93.50 84 ASP A N 1
ATOM 630 C CA . ASP A 1 84 ? -3.312 -10.440 2.073 1.00 93.50 84 ASP A CA 1
ATOM 631 C C . ASP A 1 84 ? -4.266 -9.437 2.721 1.00 93.50 84 ASP A C 1
ATOM 633 O O . ASP A 1 84 ? -4.998 -8.756 2.008 1.00 93.50 84 ASP A O 1
ATOM 637 N N . GLN A 1 85 ? -4.209 -9.257 4.043 1.00 95.88 85 GLN A N 1
ATOM 638 C CA . GLN A 1 85 ? -5.011 -8.240 4.734 1.00 95.88 85 GLN A CA 1
ATOM 639 C C . GLN A 1 85 ? -4.665 -6.823 4.258 1.00 95.88 85 GLN A C 1
ATOM 641 O O . GLN A 1 85 ? -5.560 -6.003 4.054 1.00 95.88 85 GLN A O 1
ATOM 646 N N . VAL A 1 86 ? -3.381 -6.526 4.032 1.00 96.00 86 VAL A N 1
ATOM 647 C CA . VAL A 1 86 ? -2.946 -5.226 3.494 1.00 96.00 86 VAL A CA 1
ATOM 648 C C . VAL A 1 86 ? -3.471 -5.019 2.073 1.00 96.00 86 VAL A C 1
ATOM 650 O O . VAL A 1 86 ? -3.950 -3.933 1.742 1.00 96.00 86 VAL A O 1
ATOM 653 N N . TYR A 1 87 ? -3.422 -6.052 1.232 1.00 94.25 87 TYR A N 1
ATOM 654 C CA . TYR A 1 87 ? -3.985 -6.003 -0.113 1.00 94.25 87 TYR A CA 1
ATOM 655 C C . TYR A 1 87 ? -5.506 -5.821 -0.086 1.00 94.25 87 TYR A C 1
ATOM 657 O O . TYR A 1 87 ? -6.044 -4.994 -0.824 1.00 94.25 87 TYR A O 1
ATOM 665 N N . GLU A 1 88 ? -6.208 -6.551 0.773 1.00 95.06 88 GLU A N 1
ATOM 666 C CA . GLU A 1 88 ? -7.661 -6.485 0.882 1.00 95.06 88 GLU A CA 1
ATOM 667 C C . GLU A 1 88 ? -8.165 -5.113 1.344 1.00 95.06 88 GLU A C 1
ATOM 669 O O . GLU A 1 88 ? -9.196 -4.664 0.847 1.00 95.06 88 GLU A O 1
ATOM 674 N N . LEU A 1 89 ? -7.389 -4.378 2.150 1.00 95.25 89 LEU A N 1
ATOM 675 C CA . LEU A 1 89 ? -7.670 -2.975 2.497 1.00 95.25 89 LEU A CA 1
ATOM 676 C C . LEU A 1 89 ? -7.653 -2.023 1.286 1.00 95.25 89 LEU A C 1
ATOM 678 O O . LEU A 1 89 ? -8.051 -0.861 1.399 1.00 95.25 89 LEU A O 1
ATOM 682 N N . THR A 1 90 ? -7.189 -2.472 0.115 1.00 93.88 90 THR A N 1
ATOM 683 C CA . THR A 1 90 ? -7.307 -1.711 -1.142 1.00 93.88 90 THR A CA 1
ATOM 684 C C . THR A 1 90 ? -8.632 -1.932 -1.869 1.00 93.88 90 THR A C 1
ATOM 686 O O . THR A 1 90 ? -8.982 -1.160 -2.770 1.00 93.88 90 THR A O 1
ATOM 689 N N . LEU A 1 91 ? -9.377 -2.976 -1.499 1.00 91.19 91 LEU A N 1
ATOM 690 C CA . LEU A 1 91 ? -10.641 -3.341 -2.122 1.00 91.19 91 LEU A CA 1
ATOM 691 C C . LEU A 1 91 ? -11.768 -2.478 -1.554 1.00 91.19 91 LEU A C 1
ATOM 693 O O . LEU A 1 91 ? -11.884 -2.270 -0.353 1.00 91.19 91 LEU A O 1
ATOM 697 N N . LYS A 1 92 ? -12.646 -1.983 -2.431 1.00 79.88 92 LYS A N 1
ATOM 698 C CA . LYS A 1 92 ? -13.794 -1.161 -2.011 1.00 79.88 92 LYS A CA 1
ATOM 699 C C . LYS A 1 92 ? -14.906 -1.963 -1.337 1.00 79.88 92 LYS A C 1
ATOM 701 O O . LYS A 1 92 ? -15.705 -1.395 -0.604 1.00 79.88 92 LYS A O 1
ATOM 706 N N . THR A 1 93 ? -15.013 -3.250 -1.654 1.00 79.81 93 THR A N 1
ATOM 707 C CA . THR A 1 93 ? -16.078 -4.138 -1.181 1.00 79.81 93 THR A CA 1
ATOM 708 C C . THR A 1 93 ? -15.547 -5.562 -1.080 1.00 79.81 93 THR A C 1
ATOM 710 O O . THR A 1 93 ? -14.847 -6.003 -1.991 1.00 79.81 93 THR A O 1
ATOM 713 N N . GLY A 1 94 ? -15.946 -6.294 -0.037 1.00 76.31 94 GLY A N 1
ATOM 714 C CA . GLY A 1 94 ? -15.735 -7.744 0.058 1.00 76.31 94 GLY A CA 1
ATOM 715 C C . GLY A 1 94 ? -14.340 -8.205 0.497 1.00 76.31 94 GLY A C 1
ATOM 716 O O . GLY A 1 94 ? -14.032 -9.371 0.286 1.00 76.31 94 GLY A O 1
ATOM 717 N N . GLY A 1 95 ? -13.520 -7.327 1.085 1.00 86.62 95 GLY A N 1
ATOM 718 C CA . GLY A 1 95 ? -12.233 -7.678 1.704 1.00 86.62 95 GLY A CA 1
ATOM 719 C C . GLY A 1 95 ? -12.148 -7.241 3.171 1.00 86.62 95 GLY A C 1
ATOM 720 O O . GLY A 1 95 ? -13.098 -6.662 3.707 1.00 86.62 95 GLY A O 1
ATOM 721 N N . TYR A 1 96 ? -11.003 -7.501 3.804 1.00 93.19 96 TYR A N 1
ATOM 722 C CA . TYR A 1 96 ? -10.612 -6.970 5.108 1.00 93.19 96 TYR A CA 1
ATOM 723 C C . TYR A 1 96 ? -10.805 -5.448 5.187 1.00 93.19 96 TYR A C 1
ATOM 725 O O . TYR A 1 96 ? -10.290 -4.693 4.364 1.00 93.19 96 TYR A O 1
ATOM 733 N N . THR A 1 97 ? -11.580 -5.000 6.177 1.00 94.00 97 THR A N 1
ATOM 734 C CA . THR A 1 97 ? -12.007 -3.596 6.306 1.00 94.00 97 THR A CA 1
ATOM 735 C C . THR A 1 97 ? -11.190 -2.849 7.348 1.00 94.00 97 THR A C 1
ATOM 737 O O . THR A 1 97 ? -10.625 -3.457 8.258 1.00 94.00 97 THR A O 1
ATOM 740 N N . LEU A 1 98 ? -11.208 -1.515 7.291 1.00 93.25 98 LEU A N 1
ATOM 741 C CA . LEU A 1 98 ? -10.598 -0.668 8.317 1.00 93.25 98 LEU A CA 1
ATOM 742 C C . LEU A 1 98 ? -11.089 -0.998 9.737 1.00 93.25 98 LEU A C 1
ATOM 744 O O . LEU A 1 98 ? -10.289 -1.062 10.665 1.00 93.25 98 LEU A O 1
ATOM 748 N N . ASN A 1 99 ? -12.391 -1.241 9.915 1.00 93.19 99 ASN A N 1
ATOM 749 C CA . ASN A 1 99 ? -12.952 -1.578 11.228 1.00 93.19 99 ASN A CA 1
ATOM 750 C C . ASN A 1 99 ? -12.432 -2.922 11.745 1.00 93.19 99 ASN A C 1
ATOM 752 O O . ASN A 1 99 ? -12.135 -3.036 12.933 1.00 93.19 99 ASN A O 1
ATOM 756 N N . GLN A 1 100 ? -12.284 -3.914 10.861 1.00 95.06 100 GLN A N 1
ATOM 757 C CA . GLN A 1 100 ? -11.684 -5.195 11.229 1.00 95.06 100 GLN A CA 1
ATOM 758 C C . GLN A 1 100 ? -10.208 -5.012 11.597 1.00 95.06 100 GLN A C 1
ATOM 760 O O . GLN A 1 100 ? -9.778 -5.495 12.637 1.00 95.06 100 GLN A O 1
ATOM 765 N N . ALA A 1 101 ? -9.467 -4.218 10.815 1.00 95.44 101 ALA A N 1
ATOM 766 C CA . ALA A 1 101 ? -8.071 -3.900 11.093 1.00 95.44 101 ALA A CA 1
ATOM 767 C C . ALA A 1 101 ? -7.873 -3.302 12.491 1.00 95.44 101 ALA A C 1
ATOM 769 O O . ALA A 1 101 ? -6.996 -3.748 13.219 1.00 95.44 101 ALA A O 1
ATOM 770 N N . ILE A 1 102 ? -8.706 -2.337 12.891 1.00 95.19 102 ILE A N 1
ATOM 771 C CA . ILE A 1 102 ? -8.640 -1.727 14.229 1.00 95.19 102 ILE A CA 1
ATOM 772 C C . ILE A 1 102 ? -9.089 -2.703 15.321 1.00 95.19 102 ILE A C 1
ATOM 774 O O . ILE A 1 102 ? -8.556 -2.665 16.425 1.00 95.19 102 ILE A O 1
ATOM 778 N N . SER A 1 103 ? -10.095 -3.537 15.045 1.00 95.06 103 SER A N 1
ATOM 779 C CA . SER A 1 103 ? -10.571 -4.539 16.003 1.00 95.06 103 SER A CA 1
ATOM 780 C C . SER A 1 103 ? -9.474 -5.550 16.333 1.00 95.06 103 SER A C 1
ATOM 782 O O . SER A 1 103 ? -9.283 -5.886 17.500 1.00 95.06 103 SER A O 1
ATOM 784 N N . ASP A 1 104 ? -8.751 -6.005 15.311 1.00 95.62 104 ASP A N 1
ATOM 785 C CA . ASP A 1 104 ? -7.701 -7.012 15.445 1.00 95.62 104 ASP A CA 1
ATOM 786 C C . ASP A 1 104 ? -6.389 -6.385 15.958 1.00 95.62 104 ASP A C 1
ATOM 788 O O . ASP A 1 104 ? -5.687 -6.995 16.762 1.00 95.62 104 ASP A O 1
ATOM 792 N N . PHE A 1 105 ? -6.091 -5.143 15.548 1.00 94.94 105 PHE A N 1
ATOM 793 C CA . PHE A 1 105 ? -4.889 -4.382 15.915 1.00 94.94 105 PHE A CA 1
ATOM 794 C C . PHE A 1 105 ? -5.256 -2.954 16.367 1.00 94.94 105 PHE A C 1
ATOM 796 O O . PHE A 1 105 ? -5.209 -2.004 15.571 1.00 94.94 105 PHE A O 1
ATOM 803 N N . PRO A 1 106 ? -5.618 -2.757 17.650 1.00 94.19 106 PRO A N 1
ATOM 804 C CA . PRO A 1 106 ? -6.102 -1.472 18.163 1.00 94.19 106 PRO A CA 1
ATOM 805 C C . PRO A 1 106 ? -5.130 -0.301 17.982 1.00 94.19 106 PRO A C 1
ATOM 807 O O . PRO A 1 106 ? -5.564 0.845 17.829 1.00 94.19 106 PRO A O 1
ATOM 810 N N . GLU A 1 107 ? -3.821 -0.557 17.947 1.00 93.50 107 GLU A N 1
ATOM 811 C CA . GLU A 1 107 ? -2.797 0.453 17.670 1.00 93.50 107 GLU A CA 1
ATOM 812 C C . GLU A 1 107 ? -2.954 1.142 16.304 1.00 93.50 107 GLU A C 1
ATOM 814 O O . GLU A 1 107 ? -2.486 2.271 16.139 1.00 93.50 107 GLU A O 1
ATOM 819 N N . LEU A 1 108 ? -3.658 0.535 15.342 1.00 93.88 108 LEU A N 1
ATOM 820 C CA . LEU A 1 108 ? -3.938 1.147 14.040 1.00 93.88 108 LEU A CA 1
ATOM 821 C C . LEU A 1 108 ? -4.885 2.349 14.135 1.00 93.88 108 LEU A C 1
ATOM 823 O O . LEU A 1 108 ? -4.849 3.231 13.273 1.00 93.88 108 LEU A O 1
ATOM 827 N N . ALA A 1 109 ? -5.683 2.446 15.204 1.00 93.12 109 ALA A N 1
ATOM 828 C CA . ALA A 1 109 ? -6.614 3.554 15.412 1.00 93.12 109 ALA A CA 1
ATOM 829 C C . ALA A 1 109 ? -5.922 4.928 15.456 1.00 93.12 109 ALA A C 1
ATOM 831 O O . ALA A 1 109 ? -6.553 5.942 15.156 1.00 93.12 109 ALA A O 1
ATOM 832 N N . GLN A 1 110 ? -4.628 4.983 15.799 1.00 92.44 110 GLN A N 1
ATOM 833 C CA . GLN A 1 110 ? -3.864 6.235 15.857 1.00 92.44 110 GLN A CA 1
ATOM 834 C C . GLN A 1 110 ? -3.734 6.934 14.491 1.00 92.44 110 GLN A C 1
ATOM 836 O O . GLN A 1 110 ? -3.590 8.154 14.431 1.00 92.44 110 GLN A O 1
ATOM 841 N N . TYR A 1 111 ? -3.805 6.171 13.396 1.00 89.81 111 TYR A N 1
ATOM 842 C CA . TYR A 1 111 ? -3.659 6.674 12.028 1.00 89.81 111 TYR A CA 1
ATOM 843 C C . TYR A 1 111 ? -4.954 7.256 11.457 1.00 89.81 111 TYR A C 1
ATOM 845 O O . TYR A 1 111 ? -4.958 7.912 10.408 1.00 89.81 111 TYR A O 1
ATOM 853 N N . ILE A 1 112 ? -6.065 7.045 12.158 1.00 88.12 112 ILE A N 1
ATOM 854 C CA . ILE A 1 112 ? -7.376 7.502 11.734 1.00 88.12 112 ILE A CA 1
ATOM 855 C C . ILE A 1 112 ? -7.615 8.864 12.382 1.00 88.12 112 ILE A C 1
ATOM 857 O O . ILE A 1 112 ? -7.600 8.979 13.611 1.00 88.12 112 ILE A O 1
ATOM 861 N N . PRO A 1 113 ? -7.833 9.926 11.587 1.00 80.12 113 PRO A N 1
ATOM 862 C CA . PRO A 1 113 ? -8.137 11.228 12.142 1.00 80.12 113 PRO A CA 1
ATOM 863 C C . PRO A 1 113 ? -9.417 11.108 12.969 1.00 80.12 113 PRO A C 1
ATOM 865 O O . PRO A 1 113 ? -10.483 10.806 12.432 1.00 80.12 113 PRO A O 1
ATOM 868 N N . ARG A 1 114 ? -9.316 11.359 14.280 1.00 68.12 114 ARG A N 1
ATOM 869 C CA . ARG A 1 114 ? -10.489 11.514 15.142 1.00 68.12 114 ARG A CA 1
ATOM 870 C C . ARG A 1 114 ? -11.294 12.674 14.578 1.00 68.12 114 ARG A C 1
ATOM 872 O O . ARG A 1 114 ? -10.892 13.828 14.710 1.00 68.12 114 ARG A O 1
ATOM 879 N N . THR A 1 115 ? -12.393 12.383 13.894 1.00 53.62 115 THR A N 1
ATOM 880 C CA . THR A 1 115 ? -13.312 13.442 13.490 1.00 53.62 115 THR A CA 1
ATOM 881 C C . THR A 1 115 ? -13.824 14.067 14.789 1.00 53.62 115 THR A C 1
ATOM 883 O O . THR A 1 115 ? -14.318 13.324 15.641 1.00 53.62 115 THR A O 1
ATOM 886 N N . PRO A 1 116 ? -13.687 15.385 15.024 1.00 44.34 116 PRO A N 1
ATOM 887 C CA . PRO A 1 116 ? -14.423 15.995 16.118 1.00 44.34 116 PRO A CA 1
ATOM 888 C C . PRO A 1 116 ? -15.907 15.714 15.868 1.00 44.34 116 PRO A C 1
ATOM 890 O O . PRO A 1 116 ? -16.381 15.885 14.741 1.00 44.34 116 PRO A O 1
ATOM 893 N N . ALA A 1 117 ? -16.611 15.230 16.896 1.00 40.31 117 ALA A N 1
ATOM 894 C CA . ALA A 1 117 ? -18.043 14.967 16.823 1.00 40.31 117 ALA A CA 1
ATOM 895 C C . ALA A 1 117 ? -18.754 16.170 16.176 1.00 40.31 117 ALA A C 1
ATOM 897 O O . ALA A 1 117 ? -18.375 17.314 16.469 1.00 40.31 117 ALA A O 1
ATOM 898 N N . PRO A 1 118 ? -19.748 15.953 15.292 1.00 41.84 118 PRO A N 1
ATOM 899 C CA . PRO A 1 118 ? -20.499 17.055 14.719 1.00 41.84 118 PRO A CA 1
ATOM 900 C C . PRO A 1 118 ? -21.046 17.890 15.874 1.00 41.84 118 PRO A C 1
ATOM 902 O O . PRO A 1 118 ? -21.810 17.400 16.706 1.00 41.84 118 PRO A O 1
ATOM 905 N N . LYS A 1 119 ? -20.607 19.150 15.965 1.00 38.44 119 LYS A N 1
ATOM 906 C CA . LYS A 1 119 ? -21.217 20.113 16.877 1.00 38.44 119 LYS A CA 1
ATOM 907 C C . LYS A 1 119 ? -22.639 20.315 16.368 1.00 38.44 119 LYS A C 1
ATOM 909 O O . LYS A 1 119 ? -22.844 21.087 15.433 1.00 38.44 119 LYS A O 1
ATOM 914 N N . PHE A 1 120 ? -23.599 19.590 16.937 1.00 42.34 120 PHE A N 1
ATOM 915 C CA . PHE A 1 120 ? -25.006 19.921 16.784 1.00 42.34 120 PHE A CA 1
ATOM 916 C C . PHE A 1 120 ? -25.167 21.359 17.282 1.00 42.34 120 PHE A C 1
ATOM 918 O O . PHE A 1 120 ? -24.979 21.641 18.465 1.00 42.34 120 PHE A O 1
ATOM 925 N N . LYS A 1 121 ? -25.415 22.285 16.353 1.00 43.50 121 LYS A N 1
ATOM 926 C CA . LYS A 1 121 ? -25.942 23.600 16.702 1.00 43.50 121 LYS A CA 1
ATOM 927 C C . LYS A 1 121 ? -27.399 23.369 17.089 1.00 43.50 121 LYS A C 1
ATOM 929 O O . LYS A 1 121 ? -28.192 23.001 16.226 1.00 43.50 121 LYS A O 1
ATOM 934 N N . ILE A 1 122 ? -27.673 23.487 18.383 1.00 50.03 122 ILE A N 1
ATOM 935 C CA . ILE A 1 122 ? -29.021 23.638 18.938 1.00 50.03 122 ILE A CA 1
ATOM 936 C C . ILE A 1 122 ? -29.434 25.093 18.728 1.00 50.03 122 ILE A C 1
ATOM 938 O O . ILE A 1 122 ? -28.544 25.963 18.901 1.00 50.03 122 ILE A O 1
#

pLDDT: mean 89.13, std 14.29, range [38.44, 97.38]

Secondary structure (DSSP, 8-state):
--HHHHHHHHHHHHHTT--EEHHHHHHHHHHHHTSPPPHHHHHHHHHHHT-TTT-GGGGTEEEEEETTEEEEEE-TGGGGS-HHHHHHTT-SSSS--HHHHHHH-GGGGGGS--PPPP----

Foldseek 3Di:
DPLLVLLLQLLVVQLVQDWAFLVRSQVVVCVVVVHGDDSVSSVVSQVQQLDVVQFQSVLFWDWDDDPPTIIIHGHPLCNVDDSQLSSQRNDPDDGNHNVNVCVVRVVSVVSDPPDDPPPPDD